Protein AF-A0A5K1DQE9-F1 (afdb_monomer_lite)

Radius of gyration: 15.12 Å; chains: 1; bounding box: 34×43×36 Å

Structure (mmCIF, N/CA/C/O backbone):
data_AF-A0A5K1DQE9-F1
#
_entry.id   AF-A0A5K1DQE9-F1
#
loop_
_atom_site.group_PDB
_atom_site.id
_atom_site.type_symbol
_atom_site.label_atom_id
_atom_site.label_alt_id
_atom_site.label_comp_id
_atom_site.label_asym_id
_atom_site.label_entity_id
_atom_site.label_seq_id
_atom_site.pdbx_PDB_ins_code
_atom_site.Cartn_x
_atom_site.Cartn_y
_atom_site.Cartn_z
_atom_site.occupancy
_atom_site.B_iso_or_equiv
_atom_site.auth_seq_id
_atom_site.auth_comp_id
_atom_site.auth_asym_id
_atom_site.auth_atom_id
_atom_site.pdbx_PDB_model_num
ATOM 1 N N . MET A 1 1 ? -0.245 -29.189 -3.895 1.00 61.91 1 MET A N 1
ATOM 2 C CA . MET A 1 1 ? 0.172 -28.060 -4.752 1.00 61.91 1 MET A CA 1
ATOM 3 C C . MET A 1 1 ? -0.912 -26.999 -4.690 1.00 61.91 1 MET A C 1
ATOM 5 O O . MET A 1 1 ? -2.076 -27.367 -4.785 1.00 61.91 1 MET A O 1
ATOM 9 N N . ILE A 1 2 ? -0.545 -25.737 -4.472 1.00 83.94 2 ILE A N 1
ATOM 10 C CA . ILE A 1 2 ? -1.455 -24.580 -4.506 1.00 83.94 2 ILE A CA 1
ATOM 11 C C . ILE A 1 2 ? -1.195 -23.860 -5.833 1.00 83.94 2 ILE A C 1
ATOM 13 O O . ILE A 1 2 ? -0.040 -23.713 -6.221 1.00 83.94 2 ILE A O 1
ATOM 17 N N . SER A 1 3 ? -2.249 -23.469 -6.546 1.00 87.62 3 SER A N 1
ATOM 18 C CA . SER A 1 3 ? -2.163 -22.766 -7.831 1.00 87.62 3 SER A CA 1
ATOM 19 C C . SER A 1 3 ? -3.257 -21.704 -7.903 1.00 87.62 3 SER A C 1
ATOM 21 O O . SER A 1 3 ? -4.327 -21.886 -7.319 1.00 87.62 3 SER A O 1
ATOM 23 N N . SER A 1 4 ? -2.980 -20.604 -8.602 1.00 87.81 4 SER A N 1
ATOM 24 C CA . SER A 1 4 ? -3.922 -19.514 -8.847 1.00 87.81 4 SER A CA 1
ATOM 25 C C . SER A 1 4 ? -3.960 -19.180 -10.342 1.00 87.81 4 SER A C 1
ATOM 27 O O . SER A 1 4 ? -2.910 -19.227 -10.988 1.00 87.81 4 SER A O 1
ATOM 29 N N . PRO A 1 5 ? -5.131 -18.840 -10.912 1.00 93.38 5 PRO A N 1
ATOM 30 C CA . PRO A 1 5 ? -5.221 -18.328 -12.273 1.00 93.38 5 PRO A CA 1
ATOM 31 C C . PRO A 1 5 ? -4.467 -17.002 -12.433 1.00 93.38 5 PRO A C 1
ATOM 33 O O . PRO A 1 5 ? -4.577 -16.111 -11.588 1.00 93.38 5 PRO A O 1
ATOM 36 N N . VAL A 1 6 ? -3.764 -16.861 -13.556 1.00 93.81 6 VAL A N 1
ATOM 37 C CA . VAL A 1 6 ? -3.051 -15.639 -13.952 1.00 93.81 6 VAL A CA 1
ATOM 38 C C . VAL A 1 6 ? -3.466 -15.223 -15.361 1.00 93.81 6 VAL A C 1
ATOM 40 O O . VAL A 1 6 ? -3.779 -16.072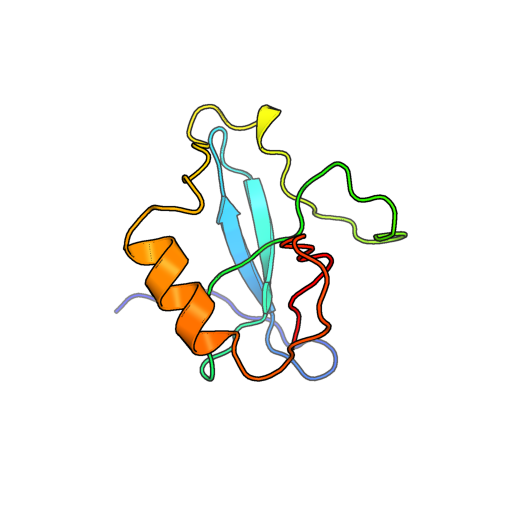 -16.196 1.00 93.81 6 VAL A O 1
ATOM 43 N N . THR A 1 7 ? -3.449 -13.920 -15.624 1.00 94.44 7 THR A N 1
ATOM 44 C CA . THR A 1 7 ? -3.737 -13.324 -16.934 1.00 94.44 7 THR A CA 1
ATOM 45 C C . THR A 1 7 ? -2.566 -12.441 -17.352 1.00 94.44 7 THR A C 1
ATOM 47 O O . THR A 1 7 ? -1.981 -11.760 -16.518 1.00 94.44 7 THR A O 1
ATOM 50 N N . SER A 1 8 ? -2.219 -12.428 -18.637 1.00 94.31 8 SER A N 1
ATOM 51 C CA . SER A 1 8 ? -1.209 -11.510 -19.179 1.00 94.31 8 SER A CA 1
ATOM 52 C C . SER A 1 8 ? -1.735 -10.071 -19.240 1.00 94.31 8 SER A C 1
ATOM 54 O O . SER A 1 8 ? -2.812 -9.842 -19.797 1.00 94.31 8 SER A O 1
ATOM 56 N N . GLY A 1 9 ? -0.964 -9.125 -18.706 1.00 87.25 9 GLY A N 1
ATOM 57 C CA . GLY A 1 9 ? -1.180 -7.682 -18.797 1.00 87.25 9 GLY A CA 1
ATOM 58 C C . GLY A 1 9 ? -0.259 -7.006 -19.820 1.00 87.25 9 GLY A C 1
ATOM 59 O O . GLY A 1 9 ? 0.153 -7.616 -20.810 1.00 87.25 9 GLY A O 1
ATOM 60 N N . SER A 1 10 ? 0.060 -5.734 -19.592 1.00 88.00 10 SER A N 1
ATOM 61 C CA . SER A 1 10 ? 0.837 -4.865 -20.495 1.00 88.00 10 SER A CA 1
ATOM 62 C C . SER A 1 10 ? 2.358 -4.927 -20.276 1.00 88.00 10 SER A C 1
ATOM 64 O O . SER A 1 10 ? 3.045 -3.915 -20.383 1.00 88.00 10 SER A O 1
ATOM 66 N N . GLY A 1 11 ? 2.892 -6.117 -20.006 1.00 89.19 11 GLY A N 1
ATOM 67 C CA . GLY A 1 11 ? 4.293 -6.314 -19.599 1.00 89.19 11 GLY A CA 1
ATOM 68 C C . GLY A 1 11 ? 4.435 -7.112 -18.304 1.00 89.19 11 GLY A C 1
ATOM 69 O O . GLY A 1 11 ? 5.522 -7.572 -17.975 1.00 89.19 11 GLY A O 1
ATOM 70 N N . GLU A 1 12 ? 3.320 -7.335 -17.620 1.00 88.44 12 GLU A N 1
ATOM 71 C CA . GLU A 1 12 ? 3.228 -8.022 -16.344 1.00 88.44 12 GLU A CA 1
ATOM 72 C C . GLU A 1 12 ? 2.264 -9.220 -16.385 1.00 88.44 12 GLU A C 1
ATOM 74 O O . GLU A 1 12 ? 1.443 -9.365 -17.296 1.00 88.44 12 GLU A O 1
ATOM 79 N N . TYR A 1 13 ? 2.338 -10.089 -15.377 1.00 89.94 13 TYR A N 1
ATOM 80 C CA . TYR A 1 13 ? 1.301 -11.086 -15.115 1.00 89.94 13 TYR A CA 1
ATOM 81 C C . TYR A 1 13 ? 0.405 -10.584 -13.992 1.00 89.94 13 TYR A C 1
ATOM 83 O O . TYR A 1 13 ? 0.890 -10.203 -12.933 1.00 89.94 13 TYR A O 1
ATOM 91 N N . LEU A 1 14 ? -0.904 -10.610 -14.208 1.00 91.25 14 LEU A N 1
ATOM 92 C CA . LEU A 1 14 ? -1.896 -10.172 -13.238 1.00 91.25 14 LEU A CA 1
ATOM 93 C C . LEU A 1 14 ? -2.572 -11.376 -12.591 1.00 91.25 14 LEU A C 1
ATOM 95 O O . LEU A 1 14 ? -2.979 -12.329 -13.262 1.00 91.25 14 LEU A O 1
ATOM 99 N N . MET A 1 15 ? -2.760 -11.299 -11.281 1.00 91.88 15 MET A N 1
ATOM 100 C CA . MET A 1 15 ? -3.532 -12.255 -10.496 1.00 91.88 15 MET A CA 1
ATOM 101 C C . MET A 1 15 ? -4.564 -11.533 -9.632 1.00 91.88 15 MET A C 1
ATOM 103 O O . MET A 1 15 ? -4.443 -10.340 -9.359 1.00 91.88 15 MET A O 1
ATOM 107 N N . LYS A 1 16 ? -5.596 -12.257 -9.188 1.00 90.06 16 LYS A N 1
ATOM 108 C CA . LYS A 1 16 ? -6.563 -11.723 -8.222 1.00 90.06 16 LYS A CA 1
ATOM 109 C C . LYS A 1 16 ? -6.210 -12.158 -6.807 1.00 90.06 16 LYS A C 1
ATOM 111 O O . LYS A 1 16 ? -6.057 -13.350 -6.552 1.00 90.06 16 LYS A O 1
ATOM 116 N N . LEU A 1 17 ? -6.167 -11.195 -5.893 1.00 89.88 17 LEU A N 1
ATOM 117 C CA . LEU A 1 17 ? -5.998 -11.408 -4.459 1.00 89.88 17 LEU A CA 1
ATOM 118 C C . LEU A 1 17 ? -7.244 -10.957 -3.704 1.00 89.88 17 LEU A C 1
ATOM 120 O O . LEU A 1 17 ? -7.873 -9.960 -4.050 1.00 89.88 17 LEU A O 1
ATOM 124 N N . SER A 1 18 ? -7.605 -11.705 -2.667 1.00 90.62 18 SER A N 1
ATOM 125 C CA 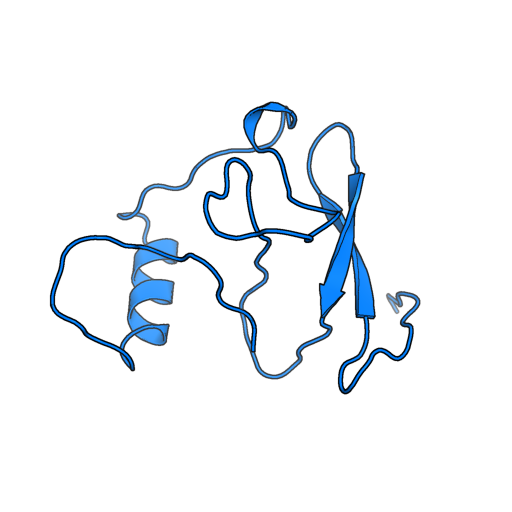. SER A 1 18 ? -8.735 -11.393 -1.800 1.00 90.62 18 SER A CA 1
ATOM 126 C C . SER A 1 18 ? 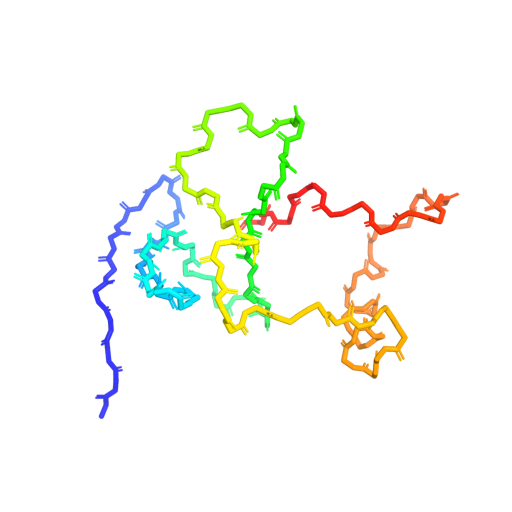-8.262 -10.676 -0.535 1.00 90.62 18 SER A C 1
ATOM 128 O O . SER A 1 18 ? -7.471 -11.248 0.214 1.00 90.62 18 SER A O 1
ATOM 130 N N . LEU A 1 19 ? -8.767 -9.470 -0.264 1.00 89.38 19 LEU A N 1
ATOM 131 C CA . LEU A 1 19 ? -8.379 -8.659 0.896 1.00 89.38 19 LEU A CA 1
ATOM 132 C C . LEU A 1 19 ? -9.593 -8.236 1.733 1.00 89.38 19 LEU A C 1
ATOM 134 O O . LEU A 1 19 ? -10.680 -7.989 1.206 1.00 89.38 19 LEU A O 1
ATOM 138 N N . GLY A 1 20 ? -9.363 -8.115 3.043 1.00 89.00 20 GLY A N 1
ATOM 139 C CA . GLY A 1 20 ? -10.305 -7.567 4.018 1.00 89.00 20 GLY A CA 1
ATOM 140 C C . GLY A 1 20 ? -11.474 -8.474 4.416 1.00 89.00 20 GLY A C 1
ATOM 141 O O . GLY A 1 20 ? -11.614 -9.603 3.948 1.00 89.00 20 GLY A O 1
ATOM 142 N N . THR A 1 21 ? -12.313 -7.950 5.315 1.00 93.69 21 THR A N 1
ATOM 143 C CA . THR A 1 21 ? -13.573 -8.577 5.748 1.00 93.69 21 THR A CA 1
ATOM 144 C C . THR A 1 21 ? -14.700 -7.537 5.731 1.00 93.69 21 THR A C 1
ATOM 146 O O . THR A 1 21 ? -14.652 -6.616 6.546 1.00 93.69 21 THR A O 1
ATOM 149 N N . PRO A 1 22 ? -15.723 -7.667 4.864 1.00 94.50 22 PRO A N 1
ATOM 150 C CA . PRO A 1 22 ? -15.940 -8.760 3.914 1.00 94.50 22 PRO A CA 1
ATOM 151 C C . PRO A 1 22 ? -14.876 -8.800 2.811 1.00 94.50 22 PRO A C 1
ATOM 153 O O . PRO A 1 22 ? -14.318 -7.773 2.430 1.00 94.50 22 PRO A O 1
ATOM 156 N N . SER A 1 23 ? -14.609 -10.004 2.307 1.00 93.44 23 SER A N 1
ATOM 157 C CA . SER A 1 23 ? -13.572 -10.243 1.305 1.00 93.44 23 SER A CA 1
ATOM 158 C C . SER A 1 23 ? -13.910 -9.581 -0.032 1.00 93.44 23 SER A C 1
ATOM 160 O O . SER A 1 23 ? -15.017 -9.748 -0.551 1.00 93.44 23 SER A O 1
ATOM 162 N N . ARG A 1 24 ? -12.949 -8.847 -0.601 1.00 90.44 24 ARG A N 1
ATOM 163 C CA . ARG A 1 24 ? -13.041 -8.231 -1.934 1.00 90.44 24 ARG A CA 1
ATOM 164 C C . ARG A 1 24 ? -11.831 -8.610 -2.779 1.00 90.44 24 ARG A C 1
ATOM 166 O O . ARG A 1 24 ? -10.741 -8.789 -2.244 1.00 90.44 24 ARG A O 1
ATOM 173 N N . LEU A 1 25 ? -12.032 -8.749 -4.089 1.00 90.88 25 LEU A N 1
ATOM 174 C CA . LEU A 1 25 ? -10.974 -9.115 -5.032 1.00 90.88 25 LEU A CA 1
ATOM 175 C C . LEU A 1 25 ? -10.307 -7.874 -5.625 1.00 90.88 25 LEU A C 1
ATOM 177 O O . LEU A 1 25 ? -10.991 -6.975 -6.110 1.00 90.88 25 LEU A O 1
ATOM 181 N N . TYR A 1 26 ? -8.980 -7.899 -5.653 1.00 88.00 26 TYR A N 1
ATOM 182 C CA . TYR A 1 26 ? -8.113 -6.861 -6.195 1.00 88.00 26 TYR A CA 1
ATOM 183 C C . TYR A 1 26 ? -7.175 -7.471 -7.228 1.00 88.00 26 TYR A C 1
ATOM 185 O O . TYR A 1 26 ? -6.744 -8.616 -7.077 1.00 88.00 26 TYR A O 1
ATOM 193 N N . TRP A 1 27 ? -6.882 -6.721 -8.287 1.00 87.31 27 TRP A N 1
ATOM 194 C CA . TRP A 1 27 ? -5.821 -7.089 -9.216 1.00 87.31 27 TRP A CA 1
ATOM 195 C C . TRP A 1 27 ? -4.469 -6.759 -8.599 1.00 87.31 27 TRP A C 1
ATOM 197 O O . TRP A 1 27 ? -4.300 -5.687 -8.025 1.00 87.31 27 TRP A O 1
ATOM 207 N N . ALA A 1 28 ? -3.531 -7.686 -8.730 1.00 87.44 28 ALA A N 1
ATOM 208 C CA . ALA A 1 28 ? -2.157 -7.528 -8.295 1.00 87.44 28 ALA A CA 1
ATOM 209 C C . ALA A 1 28 ? -1.217 -8.028 -9.389 1.00 87.44 28 ALA A C 1
ATOM 211 O O . ALA A 1 28 ? -1.518 -9.013 -10.072 1.00 87.44 28 ALA A O 1
ATOM 212 N N . THR A 1 29 ? -0.080 -7.358 -9.523 1.00 89.50 29 THR A N 1
ATOM 213 C CA . THR A 1 29 ? 1.034 -7.831 -10.337 1.00 89.50 29 THR A CA 1
ATOM 214 C C . THR A 1 29 ? 1.707 -9.006 -9.636 1.00 89.50 29 THR A C 1
ATOM 216 O O . THR A 1 29 ? 1.982 -8.954 -8.439 1.00 89.50 29 THR A O 1
ATOM 219 N N . LEU A 1 30 ? 1.950 -10.084 -10.376 1.00 89.75 30 LEU A N 1
ATOM 220 C CA . LEU A 1 30 ? 2.762 -11.204 -9.929 1.00 89.75 30 LEU A CA 1
ATOM 221 C C . LEU A 1 30 ? 4.234 -10.849 -10.146 1.00 89.75 30 LEU A C 1
ATOM 223 O O . LEU A 1 30 ? 4.777 -11.066 -11.229 1.00 89.75 30 LEU A O 1
ATOM 227 N N . ASP A 1 31 ? 4.853 -10.311 -9.104 1.00 86.12 31 ASP A N 1
ATOM 228 C CA . ASP A 1 31 ? 6.277 -10.006 -9.058 1.00 86.12 31 ASP A CA 1
ATOM 229 C C . ASP A 1 31 ? 6.999 -11.038 -8.181 1.00 86.12 31 ASP A C 1
ATOM 231 O O . ASP A 1 31 ? 6.671 -11.218 -7.011 1.00 86.12 31 ASP A O 1
ATOM 235 N N . THR A 1 32 ? 7.957 -11.764 -8.759 1.00 87.19 32 THR A N 1
ATOM 236 C CA . THR A 1 32 ? 8.802 -12.723 -8.025 1.00 87.19 32 THR A CA 1
ATOM 237 C C . THR A 1 32 ? 10.125 -12.109 -7.569 1.00 87.19 32 THR A C 1
ATOM 239 O O . THR A 1 32 ? 10.956 -12.819 -7.008 1.00 87.19 32 THR A O 1
ATOM 242 N N . GLY A 1 33 ? 10.369 -10.839 -7.902 1.00 82.88 33 GLY A N 1
ATOM 243 C CA . GLY A 1 33 ? 11.589 -10.102 -7.592 1.00 82.88 33 GLY A CA 1
ATOM 244 C C . GLY A 1 33 ? 11.528 -9.302 -6.293 1.00 82.88 33 GLY A C 1
ATOM 245 O O . GLY A 1 33 ? 12.535 -8.690 -5.945 1.00 82.88 33 GLY A O 1
ATOM 246 N N . SER A 1 34 ? 10.396 -9.303 -5.582 1.00 78.31 34 SER A N 1
ATOM 247 C CA . SER A 1 34 ? 10.214 -8.574 -4.326 1.00 78.31 34 SER A CA 1
ATOM 248 C C . SER A 1 34 ? 9.598 -9.440 -3.225 1.00 78.31 34 SER A C 1
ATOM 250 O O . SER A 1 34 ? 8.889 -10.414 -3.481 1.00 78.31 34 SER A O 1
ATOM 252 N N . ASP A 1 35 ? 9.864 -9.050 -1.977 1.00 78.94 35 ASP A N 1
ATOM 253 C CA . ASP A 1 35 ? 9.340 -9.705 -0.770 1.00 78.94 35 ASP A CA 1
ATOM 254 C C . ASP A 1 35 ? 8.071 -9.019 -0.221 1.00 78.94 35 ASP A C 1
ATOM 256 O O . ASP A 1 35 ? 7.536 -9.399 0.825 1.00 78.94 35 ASP A O 1
ATOM 260 N N . LEU A 1 36 ? 7.570 -7.993 -0.919 1.00 80.81 36 LEU A N 1
ATOM 261 C CA . LEU A 1 36 ? 6.474 -7.139 -0.469 1.00 80.81 36 LEU A CA 1
ATOM 262 C C . LEU A 1 36 ? 5.197 -7.328 -1.287 1.00 80.81 36 LEU A C 1
ATOM 264 O O . LEU A 1 36 ? 5.201 -7.307 -2.512 1.00 80.81 36 LEU A O 1
ATOM 268 N N . ILE A 1 37 ? 4.066 -7.391 -0.582 1.00 82.44 37 ILE A N 1
ATOM 269 C CA . ILE A 1 37 ? 2.730 -7.254 -1.169 1.00 82.44 37 ILE A CA 1
ATOM 270 C C . ILE A 1 37 ? 2.164 -5.915 -0.718 1.00 82.44 37 ILE A C 1
ATOM 272 O O . ILE A 1 37 ? 2.087 -5.636 0.479 1.00 82.44 37 ILE A O 1
ATOM 276 N N . TRP A 1 38 ? 1.719 -5.106 -1.667 1.00 81.56 38 TRP A N 1
ATOM 277 C CA . TRP A 1 38 ? 1.190 -3.780 -1.394 1.00 81.56 38 TRP A CA 1
ATOM 278 C C . TRP A 1 38 ? -0.046 -3.518 -2.269 1.00 81.56 38 TRP A C 1
ATOM 280 O O . TRP A 1 38 ? -0.288 -4.182 -3.277 1.00 81.56 38 TRP A O 1
ATOM 290 N N . THR A 1 39 ? -0.876 -2.571 -1.841 1.00 83.06 39 THR A N 1
ATOM 291 C CA . THR A 1 39 ? -2.027 -2.080 -2.604 1.00 83.06 39 THR A CA 1
ATOM 292 C C . THR A 1 39 ? -2.194 -0.597 -2.327 1.00 83.06 39 THR A C 1
ATOM 294 O O . THR A 1 39 ? -1.920 -0.133 -1.220 1.00 83.06 39 THR A O 1
ATOM 297 N N . THR A 1 40 ? -2.709 0.145 -3.301 1.00 81.75 40 THR A N 1
ATOM 298 C CA . THR A 1 40 ? -3.149 1.520 -3.073 1.00 81.75 40 THR A CA 1
ATOM 299 C C . THR A 1 40 ? -4.354 1.538 -2.130 1.00 81.75 40 THR A C 1
ATOM 301 O O . THR A 1 40 ? -5.317 0.788 -2.335 1.00 81.75 40 THR A O 1
ATOM 304 N N . CYS A 1 41 ? -4.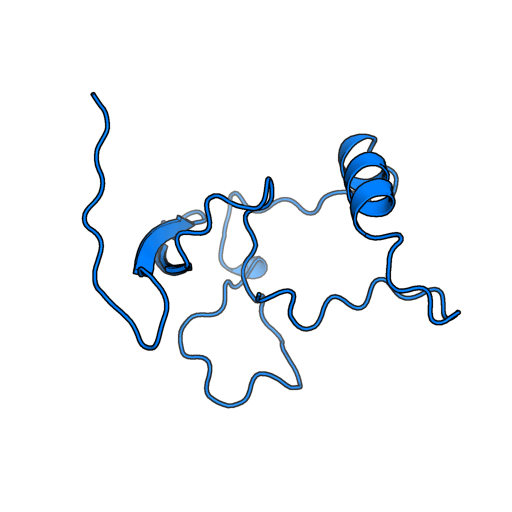319 2.417 -1.126 1.00 83.06 41 CYS A N 1
ATOM 305 C CA . CYS A 1 41 ? -5.426 2.661 -0.203 1.00 83.06 41 CYS A CA 1
ATOM 306 C C . CYS A 1 41 ? -6.189 3.953 -0.549 1.00 83.06 41 CYS A C 1
ATOM 308 O O . CYS A 1 41 ? -5.615 4.885 -1.108 1.00 83.06 41 CYS A O 1
ATOM 310 N N . CYS A 1 42 ? -7.471 4.030 -0.183 1.00 80.19 42 CYS A N 1
ATOM 311 C CA . CYS A 1 42 ? -8.228 5.288 -0.172 1.00 80.19 42 CYS A CA 1
ATOM 312 C C . CYS A 1 42 ? -8.105 6.028 1.179 1.00 80.19 42 CYS A C 1
ATOM 314 O O . CYS A 1 42 ? -8.039 5.364 2.218 1.00 80.19 42 CYS A O 1
ATOM 316 N N . PRO A 1 43 ? -8.198 7.375 1.195 1.00 72.69 43 PRO A N 1
ATOM 317 C CA . PRO A 1 43 ? -8.226 8.267 0.031 1.00 72.69 43 PRO A CA 1
ATOM 318 C C . PRO A 1 43 ? -6.843 8.362 -0.635 1.00 72.69 43 PRO A C 1
ATOM 320 O O . PRO A 1 43 ? -5.826 8.306 0.046 1.00 72.69 43 PRO A O 1
ATOM 323 N N . CYS A 1 44 ? -6.818 8.504 -1.961 1.00 72.69 44 CYS A N 1
ATOM 324 C CA . CYS A 1 44 ? -5.598 8.819 -2.698 1.00 72.69 44 CYS A CA 1
ATOM 325 C C . CYS A 1 44 ? -5.826 10.062 -3.556 1.00 72.69 44 CYS A C 1
ATOM 327 O O . CYS A 1 44 ? -6.676 10.053 -4.448 1.00 72.69 44 CYS A O 1
ATOM 329 N N . ASP A 1 45 ? -5.040 11.104 -3.304 1.00 71.38 45 ASP A N 1
ATOM 330 C CA . ASP A 1 45 ? -5.204 12.408 -3.949 1.00 71.38 45 ASP A CA 1
ATOM 331 C C . ASP A 1 45 ? -4.697 12.429 -5.402 1.00 71.38 45 ASP A C 1
ATOM 333 O O . ASP A 1 45 ? -5.193 13.197 -6.225 1.00 71.38 45 ASP A O 1
ATOM 337 N N . SER A 1 46 ? -3.747 11.556 -5.756 1.00 71.44 46 SER A N 1
ATOM 338 C CA . SER A 1 46 ? -3.100 11.516 -7.079 1.00 71.44 46 SER A CA 1
ATOM 339 C C . SER A 1 46 ? -3.478 10.305 -7.944 1.00 71.44 46 SER A C 1
ATOM 341 O O . SER A 1 46 ? -3.083 10.229 -9.106 1.00 71.44 46 SER A O 1
ATOM 343 N N . CYS A 1 47 ? -4.291 9.370 -7.445 1.00 67.62 47 CYS A N 1
ATOM 344 C CA . CYS A 1 47 ? -4.552 8.086 -8.110 1.00 67.62 47 CYS A CA 1
ATOM 345 C C . CYS A 1 47 ? -5.718 8.128 -9.121 1.00 67.62 47 CYS A C 1
ATOM 347 O O . CYS A 1 47 ? -6.565 7.227 -9.167 1.00 67.62 47 CYS A O 1
ATOM 349 N N . SER A 1 48 ? -5.778 9.182 -9.937 1.00 57.03 48 SER A N 1
ATOM 350 C CA . SER A 1 48 ? -6.843 9.386 -10.927 1.00 57.03 48 SER A CA 1
ATOM 351 C C . SER A 1 48 ? -6.920 8.209 -11.912 1.00 57.03 48 SER A C 1
ATOM 353 O O . SER A 1 48 ? -5.999 7.985 -12.690 1.00 57.03 48 SER A O 1
ATOM 355 N N . GLY A 1 49 ? -8.030 7.462 -11.894 1.00 62.38 49 GLY A N 1
ATOM 356 C CA . GLY A 1 49 ? -8.299 6.363 -12.835 1.00 62.38 49 GLY A CA 1
ATOM 357 C C . GLY A 1 49 ? -8.000 4.944 -12.331 1.00 62.38 49 GLY A C 1
ATOM 358 O O . GLY A 1 49 ? -8.304 3.990 -13.045 1.00 62.38 49 GLY A O 1
ATOM 359 N N . GLN A 1 50 ? -7.477 4.761 -11.113 1.00 67.31 50 GLN A N 1
ATOM 360 C CA . GLN A 1 50 ? -7.347 3.419 -10.529 1.00 67.31 50 GLN A CA 1
ATOM 361 C C . GLN A 1 50 ? -8.708 2.920 -10.016 1.00 67.31 50 GLN A C 1
ATOM 363 O O . GLN A 1 50 ? -9.331 3.529 -9.150 1.00 67.31 50 GLN A O 1
ATOM 368 N N . THR A 1 51 ? -9.183 1.791 -10.547 1.00 63.16 51 THR A N 1
ATOM 369 C CA . THR A 1 51 ? -10.551 1.293 -10.308 1.00 63.16 51 THR A CA 1
ATOM 370 C C . THR A 1 51 ? -10.695 0.359 -9.101 1.00 63.16 51 THR A C 1
ATOM 372 O O . THR A 1 51 ? -11.806 -0.075 -8.805 1.00 63.16 51 THR A O 1
ATOM 375 N N . SER A 1 52 ? -9.609 0.010 -8.403 1.00 74.62 52 SER A N 1
ATOM 376 C CA . SER A 1 52 ? -9.635 -0.990 -7.323 1.00 74.62 52 SER A CA 1
ATOM 377 C C . SER A 1 52 ? -8.672 -0.659 -6.183 1.00 74.62 52 SER A C 1
ATOM 379 O O . SER A 1 52 ? -7.695 -1.369 -5.965 1.00 74.62 52 SER A O 1
ATOM 381 N N . MET A 1 53 ? -8.950 0.421 -5.457 1.00 82.25 53 MET A N 1
ATOM 382 C CA . MET A 1 53 ? -8.233 0.758 -4.224 1.00 82.25 53 MET A CA 1
ATOM 383 C C . MET A 1 53 ? -8.843 0.035 -3.024 1.00 82.25 53 MET A C 1
ATOM 385 O O . MET A 1 53 ? -10.058 -0.186 -2.952 1.00 82.25 53 MET A O 1
ATOM 389 N N . PHE A 1 54 ? -7.999 -0.330 -2.068 1.00 84.62 54 PHE A N 1
ATOM 390 C CA . PHE A 1 54 ? -8.443 -0.890 -0.802 1.00 84.62 54 PHE A CA 1
ATOM 391 C C . PHE A 1 54 ? -8.925 0.234 0.126 1.00 84.62 54 PHE A C 1
ATOM 393 O O . PHE A 1 54 ? -8.247 1.244 0.285 1.00 84.62 54 PHE A O 1
ATOM 400 N N . ASP A 1 55 ? -10.097 0.076 0.741 1.00 86.75 55 ASP A N 1
ATOM 401 C CA . ASP A 1 55 ? -10.583 0.999 1.773 1.00 86.75 55 ASP A CA 1
ATOM 402 C C . ASP A 1 55 ? -10.401 0.339 3.149 1.00 86.75 55 ASP A C 1
ATOM 404 O O . ASP A 1 55 ? -11.157 -0.583 3.490 1.00 86.75 55 ASP A O 1
ATOM 408 N N . PRO A 1 56 ? -9.418 0.788 3.952 1.00 85.31 56 PRO A N 1
ATOM 409 C CA . PRO A 1 56 ? -9.16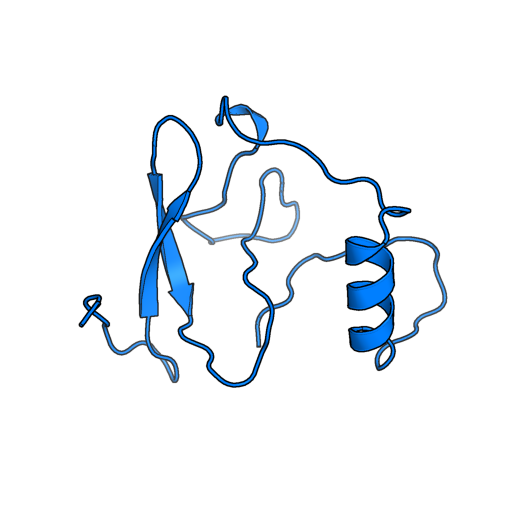2 0.216 5.266 1.00 85.31 56 PRO A CA 1
ATOM 410 C C . PRO A 1 56 ? -10.350 0.338 6.226 1.00 85.31 56 PRO A C 1
ATOM 412 O O . PRO A 1 56 ? -10.545 -0.538 7.068 1.00 85.31 56 PRO A O 1
ATOM 415 N N . PHE A 1 57 ? -11.174 1.381 6.082 1.00 88.31 57 PHE A N 1
ATOM 416 C CA . PHE A 1 57 ? -12.333 1.624 6.942 1.00 88.31 57 PHE A CA 1
ATOM 417 C C . PHE A 1 57 ? -13.512 0.700 6.621 1.00 88.31 57 PHE A C 1
ATOM 419 O O . PHE A 1 57 ? -14.393 0.512 7.459 1.00 88.31 57 PHE A O 1
ATOM 426 N N . GLN A 1 58 ? -13.524 0.077 5.439 1.00 89.06 58 GLN A N 1
ATOM 427 C CA . GLN A 1 58 ? -14.544 -0.900 5.045 1.00 89.06 58 GLN A CA 1
ATOM 428 C C . GLN A 1 58 ? -14.179 -2.351 5.393 1.00 89.06 58 GLN A C 1
ATOM 430 O O . GLN A 1 58 ? -14.939 -3.264 5.062 1.00 89.06 58 GLN A O 1
ATOM 435 N N . SER A 1 59 ? -13.043 -2.585 6.056 1.00 91.19 59 SER A N 1
ATOM 436 C CA . SER A 1 59 ? -12.589 -3.923 6.434 1.00 91.19 59 SER A CA 1
ATOM 437 C C . SER A 1 59 ? -12.533 -4.099 7.950 1.00 91.19 59 SER A C 1
ATOM 439 O O . SER A 1 59 ? -11.679 -3.533 8.626 1.00 91.19 59 SER A O 1
ATOM 441 N N . ALA A 1 60 ? -13.369 -4.988 8.489 1.00 93.00 60 ALA A N 1
ATOM 442 C CA . ALA A 1 60 ? -13.404 -5.308 9.919 1.00 93.00 60 ALA A CA 1
ATOM 443 C C . ALA A 1 60 ? -12.122 -5.992 10.437 1.00 93.00 60 ALA A C 1
ATOM 445 O O . ALA A 1 60 ? -11.881 -6.032 11.642 1.00 93.00 60 ALA A O 1
ATOM 446 N N . THR A 1 61 ? -11.299 -6.548 9.542 1.00 90.12 61 THR A N 1
ATOM 447 C CA . THR A 1 61 ? -10.031 -7.210 9.889 1.00 90.12 61 THR A CA 1
ATOM 448 C C . THR A 1 61 ? -8.802 -6.352 9.618 1.00 90.12 61 THR A C 1
ATOM 450 O O . THR A 1 61 ? -7.690 -6.804 9.888 1.00 90.12 61 THR A O 1
ATOM 453 N N . TYR A 1 62 ? -8.967 -5.138 9.084 1.00 88.75 62 TYR A N 1
ATOM 454 C CA . TYR A 1 62 ? -7.839 -4.233 8.895 1.00 88.75 62 TYR A CA 1
ATOM 455 C C . TYR A 1 62 ? -7.279 -3.779 10.248 1.00 88.75 62 TYR A C 1
ATOM 457 O O . TYR A 1 62 ? -8.025 -3.439 11.168 1.00 88.75 62 TYR A O 1
ATOM 465 N N . LYS A 1 63 ? -5.949 -3.764 10.363 1.00 86.12 63 LYS A N 1
ATOM 466 C CA . LYS A 1 63 ? -5.227 -3.212 11.508 1.00 86.12 63 LYS A CA 1
ATOM 467 C C . LYS A 1 63 ? -4.030 -2.430 10.991 1.00 86.12 63 LYS A C 1
ATOM 469 O O . LYS A 1 63 ? -3.221 -2.978 10.250 1.00 86.12 63 LYS A O 1
ATOM 474 N N . SER A 1 64 ? -3.929 -1.169 11.400 1.00 83.44 64 SER A N 1
ATOM 475 C CA . SER A 1 64 ? -2.746 -0.361 11.116 1.00 83.44 64 SER A CA 1
ATOM 476 C C . SER A 1 64 ? -1.555 -0.880 11.916 1.00 83.44 64 SER A C 1
ATOM 478 O O . SER A 1 64 ? -1.704 -1.296 13.070 1.00 83.44 64 SER A O 1
ATOM 480 N N . GLN A 1 65 ? -0.378 -0.839 11.305 1.00 77.38 65 GLN A N 1
ATOM 481 C CA . GLN A 1 65 ? 0.873 -1.198 11.947 1.00 77.38 65 GLN A CA 1
ATOM 482 C C . GLN A 1 65 ? 1.647 0.065 12.327 1.00 77.38 65 GLN A C 1
ATOM 484 O O . GLN A 1 65 ? 1.691 1.037 11.579 1.00 77.38 65 GLN A O 1
ATOM 489 N N . SER A 1 66 ? 2.259 0.051 13.511 1.00 74.81 66 SER A N 1
ATOM 490 C CA . SER A 1 66 ? 3.123 1.143 13.961 1.00 74.81 66 SER A CA 1
ATOM 491 C C . SER A 1 66 ? 4.392 1.215 13.112 1.00 74.81 66 SER A C 1
ATOM 493 O O . SER A 1 66 ? 5.039 0.186 12.882 1.00 74.81 66 SER A O 1
ATOM 495 N N . SER A 1 67 ? 4.800 2.433 12.754 1.00 69.69 67 SER A N 1
ATOM 496 C CA . SER A 1 67 ? 6.077 2.721 12.089 1.00 69.69 67 SER A CA 1
ATOM 497 C C . SER A 1 67 ? 7.297 2.240 12.887 1.00 69.69 67 SER A C 1
ATOM 499 O O . SER A 1 67 ? 8.353 2.011 12.317 1.00 69.69 67 SER A O 1
ATOM 501 N N . TYR A 1 68 ? 7.149 2.035 14.201 1.00 72.31 68 TYR A N 1
ATOM 502 C CA . TYR A 1 68 ? 8.212 1.554 15.095 1.00 72.31 68 TYR A CA 1
ATOM 503 C C . TYR A 1 68 ? 8.179 0.041 15.337 1.00 72.31 68 TYR A C 1
ATOM 505 O O . TYR A 1 68 ? 8.915 -0.474 16.178 1.00 72.31 68 TYR A O 1
ATOM 513 N N . SER A 1 69 ? 7.287 -0.686 14.664 1.00 74.19 69 SER A N 1
ATOM 514 C CA . SER A 1 69 ? 7.315 -2.148 14.711 1.00 74.19 69 SER A CA 1
ATOM 515 C C . SER A 1 69 ? 8.605 -2.666 14.074 1.00 74.19 69 SER A C 1
ATOM 517 O O . SER A 1 69 ? 9.083 -2.101 13.091 1.00 74.19 69 SER A O 1
ATOM 519 N N . SER A 1 70 ? 9.154 -3.762 14.602 1.00 75.00 70 SER A N 1
ATOM 520 C CA . SER A 1 70 ? 10.364 -4.390 14.051 1.00 75.00 70 SER A CA 1
ATOM 521 C C . SER A 1 70 ? 10.226 -4.682 12.556 1.00 75.00 70 SER A C 1
ATOM 523 O O . SER A 1 70 ? 11.131 -4.375 11.793 1.00 75.00 70 SER A O 1
ATOM 525 N N . SER A 1 71 ? 9.056 -5.163 12.129 1.00 70.31 71 SER A N 1
ATOM 526 C CA . SER A 1 71 ? 8.764 -5.423 10.719 1.00 70.31 71 SER A CA 1
ATOM 527 C C . SER A 1 71 ? 8.732 -4.151 9.864 1.00 70.31 71 SER A C 1
ATOM 529 O O . SER A 1 71 ? 9.159 -4.195 8.723 1.00 70.31 71 SER A O 1
ATOM 531 N N . CYS A 1 72 ? 8.273 -3.001 10.379 1.00 69.62 72 CYS A N 1
ATOM 532 C CA . CYS A 1 72 ? 8.339 -1.744 9.618 1.00 69.62 72 CYS A CA 1
ATOM 533 C C . CYS A 1 72 ? 9.781 -1.227 9.491 1.00 69.62 72 CYS A C 1
ATOM 535 O O . CYS A 1 72 ? 10.146 -0.668 8.462 1.00 69.62 72 CYS A O 1
ATOM 537 N N . MET A 1 73 ? 10.600 -1.421 10.526 1.00 68.69 73 MET A N 1
ATOM 538 C CA . MET A 1 73 ? 12.012 -1.023 10.517 1.00 68.69 73 MET A CA 1
ATOM 539 C C . MET A 1 73 ? 12.848 -1.890 9.565 1.00 68.69 73 MET A C 1
ATOM 541 O O . MET A 1 73 ? 13.771 -1.392 8.927 1.00 68.69 73 MET A O 1
ATOM 545 N N . GLU A 1 74 ? 12.505 -3.170 9.430 1.00 68.69 74 GLU A N 1
ATOM 546 C CA . GLU A 1 74 ? 13.110 -4.081 8.454 1.00 68.69 74 GLU A CA 1
ATOM 547 C C . GLU A 1 74 ? 12.824 -3.614 7.019 1.00 68.69 74 GLU A C 1
ATOM 549 O O . GLU A 1 74 ? 13.754 -3.420 6.242 1.00 68.69 74 GLU A O 1
ATOM 554 N N . LEU A 1 75 ? 11.566 -3.269 6.717 1.00 65.88 75 LEU A N 1
ATOM 555 C CA . LEU A 1 75 ? 11.187 -2.685 5.424 1.00 65.88 75 LEU A CA 1
ATOM 556 C C . LEU A 1 75 ? 11.864 -1.343 5.154 1.00 65.88 75 LEU A C 1
ATOM 558 O O . LEU A 1 75 ? 12.264 -1.076 4.028 1.00 65.88 75 LEU A O 1
ATOM 562 N N . ALA A 1 76 ? 12.032 -0.501 6.177 1.00 60.66 76 ALA A N 1
ATOM 563 C CA . ALA A 1 76 ? 12.749 0.759 6.024 1.00 60.66 76 ALA A CA 1
ATOM 564 C C . ALA A 1 76 ? 14.196 0.543 5.564 1.00 60.66 76 ALA A C 1
ATOM 566 O O . ALA A 1 76 ? 14.718 1.404 4.871 1.00 60.66 76 ALA A O 1
ATOM 567 N N . THR A 1 77 ? 14.808 -0.596 5.910 1.00 52.59 77 THR A N 1
ATOM 568 C CA . THR A 1 77 ? 16.187 -0.945 5.537 1.00 52.59 77 THR A CA 1
ATOM 569 C C . THR A 1 77 ? 16.288 -1.353 4.062 1.00 52.59 77 THR A C 1
ATOM 571 O O . THR A 1 77 ? 17.256 -0.986 3.400 1.00 52.59 77 THR A O 1
ATOM 574 N N . GLU A 1 78 ? 15.258 -2.016 3.528 1.00 53.72 78 GLU A N 1
ATOM 575 C CA . GLU A 1 78 ? 15.123 -2.353 2.099 1.00 53.72 78 GLU A CA 1
ATOM 576 C C . GLU A 1 78 ? 14.794 -1.115 1.233 1.00 53.72 78 GLU A C 1
ATOM 578 O O . GLU A 1 78 ? 15.172 -1.046 0.065 1.00 53.72 78 GLU A O 1
ATOM 583 N N . THR A 1 79 ? 14.149 -0.090 1.810 1.00 49.97 79 THR A N 1
ATOM 584 C CA . THR A 1 79 ? 13.787 1.171 1.125 1.00 49.97 79 THR A CA 1
ATOM 585 C C . THR A 1 79 ? 14.940 2.192 1.047 1.00 49.97 79 THR A C 1
ATOM 587 O O . THR A 1 79 ? 14.809 3.206 0.360 1.00 49.97 79 THR A O 1
ATOM 590 N N . LEU A 1 80 ? 16.099 1.955 1.687 1.00 41.84 80 LEU A N 1
ATOM 591 C CA . LEU A 1 80 ? 17.242 2.898 1.735 1.00 41.84 80 LEU A CA 1
ATOM 592 C C . LEU A 1 80 ? 18.032 3.045 0.415 1.00 41.84 80 LEU A C 1
ATOM 594 O O . LEU A 1 80 ? 19.243 3.271 0.434 1.00 41.84 80 LEU A O 1
ATOM 598 N N . LEU A 1 81 ? 17.363 2.970 -0.735 1.00 41.84 81 LEU A N 1
ATOM 599 C CA . LEU A 1 81 ? 17.913 3.431 -2.007 1.00 41.84 81 LEU A CA 1
ATOM 600 C C . LEU A 1 81 ? 17.186 4.642 -2.598 1.00 41.84 81 LEU A C 1
ATOM 602 O O . LEU A 1 81 ? 17.496 4.968 -3.729 1.00 41.84 81 LEU A O 1
ATOM 606 N N . PHE A 1 82 ? 16.323 5.366 -1.873 1.00 37.56 82 PHE A N 1
ATOM 607 C CA . PHE A 1 82 ? 15.934 6.738 -2.252 1.00 37.56 82 PHE A CA 1
ATOM 608 C C . PHE A 1 82 ? 15.678 7.590 -0.992 1.00 37.56 82 PHE A C 1
ATOM 610 O O . PHE A 1 82 ? 14.615 7.516 -0.385 1.00 37.56 82 PHE A O 1
ATOM 617 N N . ASP A 1 83 ? 16.701 8.338 -0.558 1.00 32.72 83 ASP A N 1
ATOM 618 C CA . ASP A 1 83 ? 16.610 9.354 0.500 1.00 32.72 83 ASP A CA 1
ATOM 619 C C . ASP A 1 83 ? 16.459 10.740 -0.135 1.00 32.72 83 ASP A C 1
ATOM 621 O O . ASP A 1 83 ? 17.397 11.258 -0.746 1.00 32.72 83 ASP A O 1
ATOM 625 N N . ASP A 1 84 ? 15.301 11.359 0.059 1.00 37.25 84 ASP A N 1
ATOM 626 C CA . ASP A 1 84 ? 15.114 12.794 -0.123 1.00 37.25 84 ASP A CA 1
ATOM 627 C C . ASP A 1 84 ? 14.489 13.422 1.129 1.00 37.25 84 ASP A C 1
ATOM 629 O O . ASP A 1 84 ? 13.458 14.081 1.093 1.00 37.25 84 ASP A O 1
ATOM 633 N N . GLY A 1 85 ? 15.170 13.258 2.270 1.00 36.31 85 GLY A N 1
ATOM 634 C CA . GLY A 1 85 ? 15.406 14.364 3.208 1.00 36.31 85 GLY A CA 1
ATOM 635 C C . GLY A 1 85 ? 14.199 15.089 3.824 1.00 36.31 85 GLY A C 1
ATOM 636 O O . GLY A 1 85 ? 14.367 16.189 4.354 1.00 36.31 85 GLY A O 1
ATOM 637 N N . ALA A 1 86 ? 13.003 14.507 3.813 1.00 31.62 86 ALA A N 1
ATOM 638 C CA . ALA A 1 86 ? 11.829 15.020 4.507 1.00 31.62 86 ALA A CA 1
ATOM 639 C C . ALA A 1 86 ? 11.154 13.866 5.254 1.00 31.62 86 ALA A C 1
ATOM 641 O O . ALA A 1 86 ? 10.842 12.834 4.673 1.00 31.62 86 ALA A O 1
ATOM 642 N N . GLY A 1 87 ? 10.970 14.025 6.568 1.00 31.47 87 GLY A N 1
ATOM 643 C CA . GLY A 1 87 ? 10.414 13.024 7.486 1.00 31.47 87 GLY A CA 1
ATOM 644 C C . GLY A 1 87 ? 8.929 12.722 7.268 1.00 31.47 87 GLY A C 1
ATOM 645 O O . GLY A 1 87 ? 8.112 12.919 8.164 1.00 31.47 87 GLY A O 1
ATOM 646 N N . THR A 1 88 ? 8.596 12.214 6.092 1.00 28.22 88 THR A N 1
ATOM 647 C CA . THR A 1 88 ? 7.277 11.758 5.679 1.00 28.22 88 THR A CA 1
ATOM 648 C C . THR A 1 88 ? 7.468 10.430 4.960 1.00 28.22 88 THR A C 1
ATOM 650 O O . THR A 1 88 ? 8.064 10.390 3.889 1.00 28.22 88 THR A O 1
ATOM 653 N N . ILE A 1 89 ? 6.971 9.332 5.543 1.00 34.28 89 ILE A N 1
ATOM 654 C CA . ILE A 1 89 ? 6.774 8.078 4.801 1.00 34.28 89 ILE A CA 1
ATOM 655 C C . ILE A 1 89 ? 5.551 8.310 3.908 1.00 34.28 89 ILE A C 1
ATOM 657 O O . ILE A 1 89 ? 4.431 7.903 4.204 1.00 34.28 89 ILE A O 1
ATOM 661 N N . GLU A 1 90 ? 5.777 9.082 2.855 1.00 30.09 90 GLU A N 1
ATOM 662 C CA . GLU A 1 90 ? 4.920 9.178 1.690 1.00 30.09 90 GLU A CA 1
ATOM 663 C C . GLU A 1 90 ? 5.202 7.903 0.898 1.00 30.09 90 GLU A C 1
ATOM 665 O O . GLU A 1 90 ? 6.242 7.793 0.258 1.00 30.09 90 GLU A O 1
ATOM 670 N N . LEU A 1 91 ? 4.299 6.923 0.935 1.00 33.62 91 LEU A N 1
ATOM 671 C CA . LEU A 1 91 ? 4.259 5.910 -0.122 1.00 33.62 91 LEU A CA 1
ATOM 672 C C . LEU A 1 91 ? 3.031 6.142 -1.015 1.00 33.62 91 LEU A C 1
ATOM 674 O O . LEU A 1 91 ? 2.118 5.310 -1.027 1.00 33.62 91 LEU A O 1
ATOM 678 N N . PRO A 1 92 ? 2.962 7.253 -1.779 1.00 32.56 92 PRO A N 1
ATOM 679 C CA . PRO A 1 92 ? 2.130 7.289 -2.959 1.00 32.56 92 PRO A CA 1
ATOM 680 C C . PRO A 1 92 ? 2.819 6.405 -4.004 1.00 32.56 92 PRO A C 1
ATOM 682 O O . PRO A 1 92 ? 3.721 6.833 -4.708 1.00 32.56 92 PRO A O 1
ATOM 685 N N . GLY A 1 93 ? 2.390 5.146 -4.081 1.00 34.50 93 GLY A N 1
ATOM 686 C CA . GLY A 1 93 ? 2.776 4.228 -5.148 1.00 34.50 93 GLY A CA 1
ATOM 687 C C . GLY A 1 93 ? 4.195 3.677 -5.029 1.00 34.50 93 GLY A C 1
ATOM 688 O O . GLY A 1 93 ? 5.150 4.263 -5.518 1.00 34.50 93 GLY A O 1
ATOM 689 N N . ILE A 1 94 ? 4.313 2.464 -4.497 1.00 31.84 94 ILE A N 1
ATOM 690 C CA . ILE A 1 94 ? 5.386 1.568 -4.928 1.00 31.84 94 ILE A CA 1
ATOM 691 C C . ILE A 1 94 ? 4.737 0.613 -5.915 1.00 31.84 94 ILE A C 1
ATOM 693 O O . ILE A 1 94 ? 4.266 -0.409 -5.481 1.00 31.84 94 ILE A O 1
ATOM 697 N N . VAL A 1 95 ? 4.662 0.936 -7.207 1.00 26.48 95 VAL A N 1
ATOM 698 C CA . VAL A 1 95 ? 4.649 -0.102 -8.257 1.00 26.48 95 VAL A CA 1
ATOM 699 C C . VAL A 1 95 ? 6.016 -0.030 -8.925 1.00 26.48 95 VAL A C 1
ATOM 701 O O . VAL A 1 95 ? 6.364 1.034 -9.442 1.00 26.48 95 VAL A O 1
ATOM 704 N N . PHE A 1 96 ? 6.736 -1.152 -8.931 1.00 37.03 96 PHE A N 1
ATOM 705 C CA . PHE A 1 96 ? 7.515 -1.583 -10.093 1.00 37.03 96 PHE A CA 1
ATOM 706 C C . PHE A 1 96 ? 6.643 -2.541 -10.907 1.00 37.03 96 PHE A C 1
ATOM 708 O O . PHE A 1 96 ? 5.901 -3.330 -10.272 1.00 37.03 96 PHE A O 1
#

Foldseek 3Di:
DDDFDWDDDPPFIWGWDWDAVVTDIDIDTPDPPDPDDDFAAPPDPPPPPDPDHHHQVPGPPRDDDDCPDPVNVVVVVVVPPDDDDDPDPDCPDDDD

pLDDT: mean 72.66, std 20.61, range [26.48, 94.5]

InterPro domains:
  IPR021109 Aspartic peptidase domain superfamily [G3DSA:2.40.70.10] (2-80)
  IPR021109 Aspartic peptidase domain superfamily [SSF50630] (7-85)
  IPR032861 Xylanase inhibitor, N-terminal [PF14543] (13-74)
  IPR033121 Peptidase family A1 domain [PS51767] (13-96)
  IPR051708 Plant Aspartic Proteinase A1 [PTHR47967] (2-76)

Secondary structure (DSSP, 8-state):
-----EEE-SSSEEEEEEETTTTEEEEEE--SS-S----PBSS-SS-TT-S--B-GGG-TT--PPPTTSHHHHHHHHHTTT---S-S----S----

Organism: NCBI:txid210225

Sequence (96 aa):
MISSPVTSGSGEYLMKLSLGTPSRLYWATLDTGSDLIWTTCCPCDSCSGQTSMFDPFQ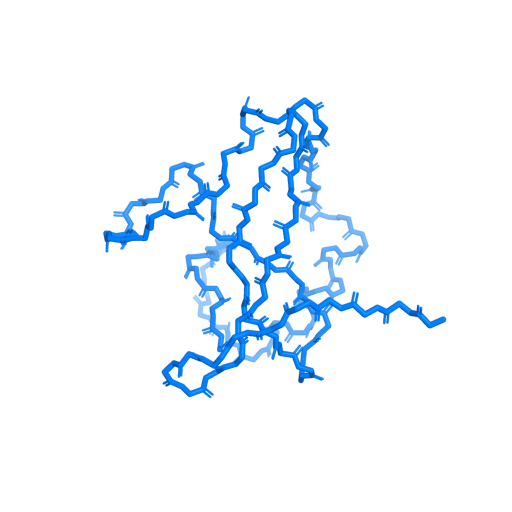SATYKSQSSYSSSCMELATETLLFDDGAGTIELPGIVF